Protein AF-0000000084600806 (afdb_homodimer)

Solvent-accessible surface area (backbone atoms only — not comparable to full-atom values): 7825 Å² total; per-residue (Å²): 112,66,66,57,51,52,52,50,49,52,50,52,51,52,37,31,51,50,23,27,52,52,31,46,58,19,50,67,29,44,46,52,66,79,76,37,95,52,57,87,36,71,67,41,50,51,50,53,50,51,50,16,46,52,46,3,44,39,45,24,46,50,53,51,52,51,54,51,24,61,69,29,40,68,40,55,112,111,59,45,54,48,6,49,50,23,49,50,51,52,54,36,32,51,51,2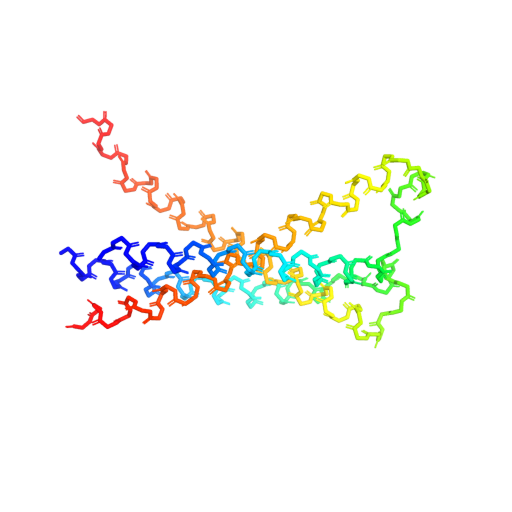3,27,52,52,31,44,62,58,51,68,74,53,69,52,67,77,45,24,75,46,57,85,36,70,41,35,47,48,35,52,49,49,50,20,48,31,50,3,40,52,50,24,48,49,53,52,53,48,54,52,51,58,68,50,48,68,73,79,107

Radius of gyration: 18.34 Å; Cα contacts (8 Å, |Δi|>4): 152; chains: 2; bounding box: 36×49×42 Å

pLDDT: mean 91.56, std 6.02, range [64.88, 97.88]

Secondary structure (DSSP, 8-state):
-HHHHHHHHHHHHHHHHHHHHHHHHHHTTB-GGGT-S-TTSHHHHHHHHHHHHHHHHHHHHHHHHHHHHHHHGGGG-/-HHHHHHHHHHHHHHHHHHHHHHHHHHTTS-HHHHBS-TTSHHHHHHHHHHHHHHHHHHHHHHHHHHHHHHHGGGG-

Organism: NCBI:txid1246626

Sequence (154 aa):
MTSDLGLEAFIHILLNLLGLVIAWWALQSFRFDLFVKNPKSTQATVLKVLVAITLGHLLARFFIEYAQAVRYLPYLFMTSDLGLEAFIHILLNLLGLVIAWWALQSFRFDLFVKNPKSTQATVLKVLVAITLGHLLARFFIEYAQAVRYLPYLF

Structure (mmCIF, N/CA/C/O backbone):
data_AF-0000000084600806-model_v1
#
loop_
_entity.id
_entity.type
_entity.pdbx_description
1 polymer 'DUF1146 domain-containing protein'
#
loop_
_atom_site.group_PDB
_atom_site.id
_atom_site.type_symbol
_atom_site.label_atom_id
_atom_site.label_alt_id
_atom_site.label_comp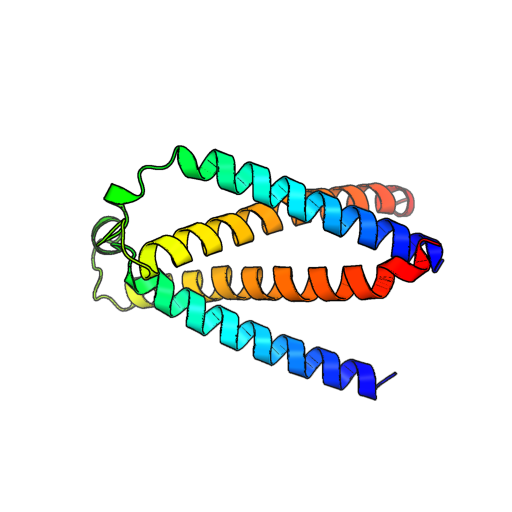_id
_atom_site.label_asym_id
_atom_site.label_entity_id
_atom_site.label_seq_id
_atom_site.pdbx_PDB_ins_code
_atom_site.Cartn_x
_atom_site.Cartn_y
_atom_site.Cartn_z
_atom_site.occupancy
_atom_site.B_iso_or_equiv
_atom_site.auth_seq_id
_atom_site.auth_comp_id
_atom_site.auth_asym_id
_atom_site.auth_atom_id
_atom_site.pdbx_PDB_model_num
ATOM 1 N N . MET A 1 1 ? 9.359 -27.484 2.162 1 64.88 1 MET A N 1
ATOM 2 C CA . MET A 1 1 ? 8.109 -26.75 1.996 1 64.88 1 MET A CA 1
ATOM 3 C C . MET A 1 1 ? 7.812 -25.891 3.229 1 64.88 1 MET A C 1
ATOM 5 O O . MET A 1 1 ? 7.559 -24.703 3.113 1 64.88 1 MET A O 1
ATOM 9 N N . THR A 1 2 ? 7.91 -26.578 4.496 1 70.88 2 THR A N 1
ATOM 10 C CA . THR A 1 2 ? 7.617 -25.859 5.738 1 70.88 2 THR A CA 1
ATOM 11 C C . THR A 1 2 ? 8.664 -24.797 6.012 1 70.88 2 THR A C 1
ATOM 13 O O . THR A 1 2 ? 8.336 -23.703 6.492 1 70.88 2 THR A O 1
ATOM 16 N N . SER A 1 3 ? 9.875 -25.203 5.699 1 78.62 3 SER A N 1
ATOM 17 C CA . SER A 1 3 ? 10.945 -24.234 5.91 1 78.62 3 SER A CA 1
ATOM 18 C C . SER A 1 3 ? 10.75 -23 5.047 1 78.62 3 SER A C 1
ATOM 20 O O . SER A 1 3 ? 10.969 -21.875 5.504 1 78.62 3 SER A O 1
ATOM 22 N N . ASP A 1 4 ? 10.273 -23.188 3.947 1 81.5 4 ASP A N 1
ATOM 23 C CA . ASP A 1 4 ? 10.039 -22.078 3.025 1 81.5 4 ASP A CA 1
ATOM 24 C C . ASP A 1 4 ? 8.906 -21.188 3.518 1 81.5 4 ASP A C 1
ATOM 26 O O . ASP A 1 4 ? 8.977 -19.969 3.402 1 81.5 4 ASP A O 1
ATOM 30 N N . LEU A 1 5 ? 7.949 -21.891 4.145 1 81.75 5 LEU A N 1
ATOM 31 C CA . LEU A 1 5 ? 6.812 -21.156 4.672 1 81.75 5 LEU A CA 1
ATOM 32 C C . LEU A 1 5 ? 7.23 -20.297 5.867 1 81.75 5 LEU A C 1
ATOM 34 O O . LEU A 1 5 ? 6.762 -19.172 6.023 1 81.75 5 LEU A O 1
ATOM 38 N N . GLY A 1 6 ? 8.062 -20.859 6.68 1 86.69 6 GLY A N 1
ATOM 39 C CA . GLY A 1 6 ? 8.562 -20.125 7.828 1 86.69 6 GLY A CA 1
ATOM 40 C C . GLY A 1 6 ? 9.375 -18.906 7.441 1 86.69 6 GLY A C 1
ATOM 41 O O . GLY A 1 6 ? 9.211 -17.828 8.023 1 86.69 6 GLY A O 1
ATOM 42 N N . LEU A 1 7 ? 10.242 -19.094 6.512 1 86.31 7 LEU A N 1
ATOM 43 C CA . LEU A 1 7 ? 11.078 -18 6.039 1 86.31 7 LEU A CA 1
ATOM 44 C C . LEU A 1 7 ? 10.219 -16.906 5.402 1 86.31 7 LEU A C 1
ATOM 46 O O . LEU A 1 7 ? 10.453 -15.719 5.625 1 86.31 7 LEU A O 1
ATOM 50 N N . GLU A 1 8 ? 9.266 -17.234 4.645 1 88.94 8 GLU A N 1
ATOM 51 C CA . GLU A 1 8 ? 8.367 -16.281 4.016 1 88.94 8 GLU A CA 1
ATOM 52 C C . GLU A 1 8 ? 7.59 -15.477 5.059 1 88.94 8 GLU A C 1
ATOM 54 O O . GLU A 1 8 ? 7.414 -14.266 4.914 1 88.94 8 GLU A O 1
ATOM 59 N N . ALA A 1 9 ? 7.156 -16.234 6.074 1 91.5 9 ALA A N 1
ATOM 60 C CA . ALA A 1 9 ? 6.418 -15.578 7.152 1 91.5 9 ALA A CA 1
ATOM 61 C C . ALA A 1 9 ? 7.293 -14.57 7.887 1 91.5 9 ALA A C 1
ATOM 63 O O . ALA A 1 9 ? 6.852 -13.461 8.195 1 91.5 9 ALA A O 1
ATOM 64 N N . PHE A 1 10 ? 8.461 -15.031 8.203 1 93.88 10 PHE A N 1
ATOM 65 C CA . PHE A 1 10 ? 9.406 -14.156 8.883 1 93.88 10 PHE A CA 1
ATOM 66 C C . PHE A 1 10 ? 9.664 -12.898 8.07 1 93.88 10 PHE A C 1
ATOM 68 O O . PHE A 1 10 ? 9.633 -11.781 8.602 1 93.88 10 PHE A O 1
ATOM 75 N N . ILE A 1 11 ? 9.844 -13 6.797 1 93.62 11 ILE A N 1
ATOM 76 C CA . ILE A 1 11 ? 10.094 -11.875 5.902 1 93.62 11 ILE A CA 1
ATOM 77 C C . ILE A 1 11 ? 8.867 -10.969 5.859 1 93.62 11 ILE A C 1
ATOM 79 O O . ILE A 1 11 ? 8.992 -9.742 5.883 1 93.62 11 ILE A O 1
ATOM 83 N N . HIS A 1 12 ? 7.719 -11.586 5.797 1 93.5 12 HIS A N 1
ATOM 84 C CA . HIS A 1 12 ? 6.465 -10.844 5.797 1 93.5 12 HIS A CA 1
ATOM 85 C C . HIS A 1 12 ? 6.34 -9.977 7.047 1 93.5 12 HIS A C 1
ATOM 87 O O . HIS A 1 12 ? 5.984 -8.797 6.957 1 93.5 12 HIS A O 1
ATOM 93 N N . ILE A 1 13 ? 6.668 -10.539 8.18 1 94.94 13 ILE A N 1
ATOM 94 C CA . ILE A 1 13 ? 6.586 -9.82 9.445 1 94.94 13 ILE A CA 1
ATOM 95 C C . ILE A 1 13 ? 7.574 -8.656 9.438 1 94.94 13 ILE A C 1
ATOM 97 O O . ILE A 1 13 ? 7.207 -7.52 9.758 1 94.94 13 ILE A O 1
ATOM 101 N N . LEU A 1 14 ? 8.781 -8.891 9.047 1 96.25 14 LEU A N 1
ATOM 102 C CA . LEU A 1 14 ? 9.828 -7.875 9.039 1 96.25 14 LEU A CA 1
ATOM 103 C C . LEU A 1 14 ? 9.469 -6.73 8.102 1 96.25 14 LEU A C 1
ATOM 105 O O . LEU A 1 14 ? 9.648 -5.559 8.445 1 96.25 14 LEU A O 1
ATOM 109 N N . LEU A 1 15 ? 8.961 -7.094 6.961 1 96.12 15 LEU A N 1
ATOM 110 C CA . LEU A 1 15 ? 8.609 -6.078 5.973 1 96.12 15 LEU A CA 1
ATOM 111 C C . LEU A 1 15 ? 7.445 -5.223 6.461 1 96.12 15 LEU A C 1
ATOM 113 O O . LEU A 1 15 ? 7.414 -4.016 6.215 1 96.12 15 LEU A O 1
ATOM 117 N N . ASN A 1 16 ? 6.492 -5.891 7.137 1 97.19 16 ASN A N 1
ATOM 118 C CA . ASN A 1 16 ? 5.375 -5.129 7.688 1 97.19 16 ASN A CA 1
ATOM 119 C C . ASN A 1 16 ? 5.84 -4.152 8.766 1 97.19 16 ASN A C 1
ATOM 121 O O . ASN A 1 16 ? 5.383 -3.01 8.812 1 97.19 16 ASN A O 1
ATOM 125 N N . LEU A 1 17 ? 6.715 -4.582 9.617 1 96.62 17 LEU A N 1
ATOM 126 C CA . LEU A 1 17 ? 7.242 -3.717 10.664 1 96.62 17 LEU A CA 1
ATOM 127 C C . LEU A 1 17 ? 8.016 -2.545 10.07 1 96.62 17 LEU A C 1
ATOM 129 O O . LEU A 1 17 ? 7.848 -1.402 10.5 1 96.62 17 LEU A O 1
ATOM 133 N N . LEU A 1 18 ? 8.852 -2.844 9.117 1 97.56 18 LEU A N 1
ATOM 134 C CA . LEU A 1 18 ? 9.609 -1.8 8.43 1 97.56 18 LEU A CA 1
ATOM 135 C C . LEU A 1 18 ? 8.664 -0.803 7.762 1 97.56 18 LEU A C 1
ATOM 137 O O . LEU A 1 18 ? 8.875 0.409 7.855 1 97.56 18 LEU A O 1
ATOM 141 N N . GLY A 1 19 ? 7.684 -1.34 7.012 1 97.5 19 GLY A N 1
ATOM 142 C CA . GLY A 1 19 ? 6.684 -0.488 6.387 1 97.5 19 GLY A CA 1
ATOM 143 C C . GLY A 1 19 ? 5.988 0.434 7.371 1 97.5 19 GLY A C 1
ATOM 144 O O . GLY A 1 19 ? 5.793 1.618 7.09 1 97.5 19 GLY A O 1
ATOM 145 N N . LEU A 1 20 ? 5.645 -0.17 8.539 1 97.62 20 LEU A N 1
ATOM 146 C CA . LEU A 1 20 ? 4.977 0.614 9.57 1 97.62 20 LEU A CA 1
ATOM 147 C C . LEU A 1 20 ? 5.875 1.743 10.062 1 97.62 20 LEU A C 1
ATOM 149 O O . LEU A 1 20 ? 5.426 2.881 10.211 1 97.62 20 LEU A O 1
ATOM 153 N N . VAL A 1 21 ? 7.105 1.462 10.352 1 97.62 21 VAL A N 1
ATOM 154 C CA . VAL A 1 21 ? 8.055 2.447 10.852 1 97.62 21 VAL A CA 1
ATOM 155 C C . VAL A 1 21 ? 8.227 3.57 9.828 1 97.62 21 VAL A C 1
ATOM 157 O O . VAL A 1 21 ? 8.203 4.75 10.188 1 97.62 21 VAL A O 1
ATOM 160 N N . ILE A 1 22 ? 8.406 3.227 8.594 1 97.81 22 ILE A N 1
ATOM 161 C CA . ILE A 1 22 ? 8.578 4.207 7.531 1 97.81 22 ILE A CA 1
ATOM 162 C C . ILE A 1 22 ? 7.32 5.07 7.414 1 97.81 22 ILE A C 1
ATOM 164 O O . ILE A 1 22 ? 7.41 6.293 7.301 1 97.81 22 ILE A O 1
ATOM 168 N N . ALA A 1 23 ? 6.129 4.414 7.418 1 97.88 23 ALA A N 1
ATOM 169 C CA . ALA A 1 23 ? 4.863 5.133 7.305 1 97.88 23 ALA A CA 1
ATOM 170 C C . ALA A 1 23 ? 4.672 6.098 8.469 1 97.88 23 ALA A C 1
ATOM 172 O O . ALA A 1 23 ? 4.246 7.238 8.281 1 97.88 23 ALA A O 1
ATOM 173 N N . TRP A 1 24 ? 5 5.566 9.656 1 97 24 TRP A N 1
ATOM 174 C CA . TRP A 1 24 ? 4.895 6.406 10.844 1 97 24 TRP A CA 1
ATOM 175 C C . TRP A 1 24 ? 5.789 7.633 10.727 1 97 24 TRP A C 1
ATOM 177 O O . TRP A 1 24 ? 5.355 8.758 11 1 97 24 TRP A O 1
ATOM 187 N N . TRP A 1 25 ? 7.027 7.41 10.344 1 96.81 25 TRP A N 1
ATOM 188 C CA . TRP A 1 25 ? 7.984 8.5 10.164 1 96.81 25 TRP A CA 1
ATOM 189 C C . TRP A 1 25 ? 7.516 9.461 9.086 1 96.81 25 TRP A C 1
ATOM 191 O O . TRP A 1 25 ? 7.602 10.68 9.25 1 96.81 25 TRP A O 1
ATOM 201 N N . ALA A 1 26 ? 7.039 9.016 8.016 1 96 26 ALA A N 1
ATOM 202 C CA . ALA A 1 26 ? 6.574 9.852 6.906 1 96 26 ALA A CA 1
ATOM 203 C C . ALA A 1 26 ? 5.336 10.641 7.301 1 96 26 ALA A C 1
ATOM 205 O O . ALA A 1 26 ? 5.172 11.797 6.895 1 96 26 ALA A O 1
ATOM 206 N N . LEU A 1 27 ? 4.527 10.109 8.109 1 94.5 27 LEU A N 1
ATOM 207 C CA . LEU A 1 27 ? 3.268 10.719 8.523 1 94.5 27 LEU A CA 1
ATOM 208 C C . LEU A 1 27 ? 3.516 11.938 9.398 1 94.5 27 LEU A C 1
ATOM 210 O O . LEU A 1 27 ? 2.656 12.812 9.508 1 94.5 27 LEU A O 1
ATOM 214 N N . GLN A 1 28 ? 4.691 11.906 10.008 1 92.88 28 GLN A N 1
ATOM 215 C CA . GLN A 1 28 ? 5.027 13.039 10.867 1 92.88 28 GLN A CA 1
ATOM 216 C C . GLN A 1 28 ? 5.121 14.328 10.055 1 92.88 28 GLN A C 1
ATOM 218 O O . GLN A 1 28 ? 5.066 15.422 10.617 1 92.88 28 GLN A O 1
ATOM 223 N N . SER A 1 29 ? 5.293 14.266 8.766 1 93.06 29 SER A N 1
ATOM 224 C CA . SER A 1 29 ? 5.363 15.445 7.91 1 93.06 29 SER A CA 1
ATOM 225 C C . SER A 1 29 ? 3.969 15.977 7.586 1 93.06 29 SER A C 1
ATOM 227 O O . SER A 1 29 ? 3.822 17.094 7.102 1 93.06 29 SER A O 1
ATOM 229 N N . PHE A 1 30 ? 3.008 15.203 7.824 1 91.19 30 PHE A N 1
ATOM 230 C CA . PHE A 1 30 ? 1.624 15.531 7.504 1 91.19 30 PHE A CA 1
ATOM 231 C C . PHE A 1 30 ? 1.039 16.484 8.547 1 91.19 30 PHE A C 1
ATOM 233 O O . PHE A 1 30 ? 1.287 16.328 9.742 1 91.19 30 PHE A O 1
ATOM 240 N N . ARG A 1 31 ? 0.335 17.547 8.133 1 90.44 31 ARG A N 1
ATOM 241 C CA . ARG A 1 31 ? -0.311 18.5 9.039 1 90.44 31 ARG A CA 1
ATOM 242 C C . ARG A 1 31 ? -1.672 17.984 9.492 1 90.44 31 ARG A C 1
ATOM 244 O O . ARG A 1 31 ? -2.707 18.406 8.977 1 90.44 31 ARG A O 1
ATOM 251 N N . PHE A 1 32 ? -1.683 17.234 10.516 1 87.56 32 PHE A N 1
ATOM 252 C CA . PHE A 1 32 ? -2.924 16.656 11.031 1 87.56 32 PHE A CA 1
ATOM 253 C C . PHE A 1 32 ? -3.775 17.734 11.695 1 87.56 32 PHE A C 1
ATOM 255 O O . PHE A 1 32 ? -4.992 17.578 11.836 1 87.56 32 PHE A O 1
ATOM 262 N N . ASP A 1 33 ? -3.178 18.781 12.086 1 86.81 33 ASP A N 1
ATOM 263 C CA . ASP A 1 33 ? -3.863 19.875 12.766 1 86.81 33 ASP A CA 1
ATOM 264 C C . ASP A 1 33 ? -4.89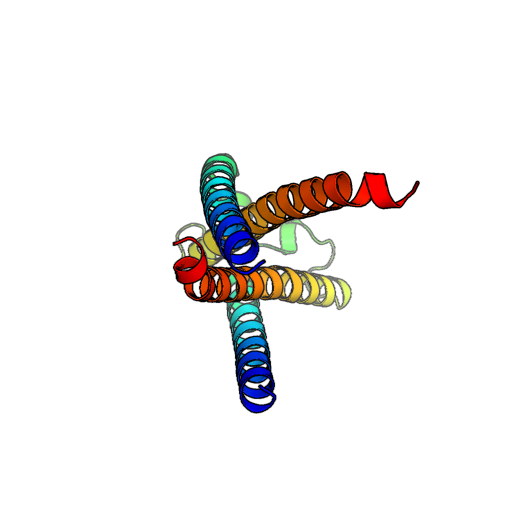8 20.531 11.852 1 86.81 33 ASP A C 1
ATOM 266 O O . ASP A 1 33 ? -5.852 21.141 12.328 1 86.81 33 ASP A O 1
ATOM 270 N N . LEU A 1 34 ? -4.77 20.25 10.547 1 85.88 34 LEU A N 1
ATOM 271 C CA . LEU A 1 34 ? -5.684 20.859 9.594 1 85.88 34 LEU A CA 1
ATOM 272 C C . LEU A 1 34 ? -6.898 19.969 9.352 1 85.88 34 LEU A C 1
ATOM 274 O O . LEU A 1 34 ? -7.926 20.438 8.852 1 85.88 34 LEU A O 1
ATOM 278 N N . PHE A 1 35 ? -6.781 18.766 9.781 1 84.88 35 PHE A N 1
ATOM 279 C CA . PHE A 1 35 ? -7.82 17.812 9.398 1 84.88 35 PHE A CA 1
ATOM 280 C C . PHE A 1 35 ? -8.555 17.297 10.633 1 84.88 35 PHE A C 1
ATOM 282 O O . PHE A 1 35 ? -9.641 16.719 10.508 1 84.88 35 PHE A O 1
ATOM 289 N N . VAL A 1 36 ? -7.902 17.5 11.719 1 87.69 36 VAL A N 1
ATOM 290 C CA . VAL A 1 36 ? -8.508 16.953 12.922 1 87.69 36 VAL A CA 1
ATOM 291 C C . VAL A 1 36 ? -8.82 18.078 13.906 1 87.69 36 VAL A C 1
ATOM 293 O O . VAL A 1 36 ? -8.109 19.078 13.953 1 87.69 36 VAL A O 1
ATOM 296 N N . LYS A 1 37 ? -9.906 17.969 14.648 1 90.5 37 LYS A N 1
ATOM 297 C CA . LYS A 1 37 ? -10.375 18.984 15.586 1 90.5 37 LYS A CA 1
ATOM 298 C C . LYS A 1 37 ? -9.383 19.172 16.734 1 90.5 37 LYS A C 1
ATOM 300 O O . LYS A 1 37 ? -9.016 20.297 17.062 1 90.5 37 LYS A O 1
ATOM 305 N N . ASN A 1 38 ? -9.031 18.047 17.328 1 91.38 38 ASN A N 1
ATOM 306 C CA . ASN A 1 38 ? -8.062 18.078 18.422 1 91.38 38 ASN A CA 1
ATOM 307 C C . ASN A 1 38 ? -6.852 17.203 18.125 1 91.38 38 ASN A C 1
ATOM 309 O O . ASN A 1 38 ? -6.84 16.016 18.453 1 91.38 38 ASN A O 1
ATOM 313 N N . PRO A 1 39 ? -5.867 17.75 17.516 1 86.75 39 PRO A N 1
ATOM 314 C CA . PRO A 1 39 ? -4.695 16.984 17.078 1 86.75 39 PRO A CA 1
ATOM 315 C C . PRO A 1 39 ? -3.973 16.297 18.25 1 86.75 39 PRO A C 1
ATOM 317 O O . PRO A 1 39 ? -3.232 15.336 18.031 1 86.75 39 PRO A O 1
ATOM 320 N N . LYS A 1 40 ? -4.07 16.688 19.5 1 89.56 40 LYS A N 1
ATOM 321 C CA . LYS A 1 40 ? -3.393 16.094 20.656 1 89.56 40 LYS A CA 1
ATOM 322 C C . LYS A 1 40 ? -4.301 15.109 21.375 1 89.56 40 LYS A C 1
ATOM 324 O O . LYS A 1 40 ? -3.9 14.516 22.375 1 89.56 40 LYS A O 1
ATOM 329 N N . SER A 1 41 ? -5.367 14.891 20.781 1 93.25 41 SER A N 1
ATOM 330 C CA . SER A 1 41 ? -6.305 13.977 21.422 1 93.25 41 SER A CA 1
ATOM 331 C C . SER A 1 41 ? -5.934 12.523 21.141 1 93.25 41 SER A C 1
ATOM 333 O O . SER A 1 41 ? -5.168 12.242 20.219 1 93.25 41 SER A O 1
ATOM 335 N N . THR A 1 42 ? -6.48 11.633 22 1 94.56 42 THR A N 1
ATOM 336 C CA . THR A 1 42 ? -6.273 10.203 21.828 1 94.56 42 THR A CA 1
ATOM 337 C C . THR A 1 42 ? -6.879 9.734 20.5 1 94.56 42 THR A C 1
ATOM 339 O O . THR A 1 42 ? -6.324 8.859 19.828 1 94.56 42 THR A O 1
ATOM 342 N N . GLN A 1 43 ? -7.953 10.375 20.156 1 94.38 43 GLN A N 1
ATOM 343 C CA . GLN A 1 43 ? -8.625 10.031 18.906 1 94.38 43 GLN A CA 1
ATOM 344 C C . GLN A 1 43 ? -7.742 10.344 17.703 1 94.38 43 GLN A C 1
ATOM 346 O O . GLN A 1 43 ? -7.664 9.547 16.75 1 94.38 43 GLN A O 1
ATOM 351 N N . ALA A 1 44 ? -7.117 11.445 17.688 1 93.56 44 ALA A N 1
ATOM 352 C CA . ALA A 1 44 ? -6.211 11.844 16.625 1 93.56 44 ALA A CA 1
ATOM 353 C C . ALA A 1 44 ? -5.004 10.914 16.547 1 93.56 44 ALA A C 1
ATOM 355 O O . ALA A 1 44 ? -4.559 10.547 15.453 1 93.56 44 ALA A O 1
ATOM 356 N N . THR A 1 45 ? -4.492 10.523 17.688 1 93.69 45 THR A N 1
ATOM 357 C CA . THR A 1 45 ? -3.357 9.609 17.734 1 93.69 45 THR A CA 1
ATOM 358 C C . THR A 1 45 ? -3.729 8.25 17.156 1 93.69 45 THR A C 1
ATOM 360 O O . THR A 1 45 ? -2.947 7.652 16.406 1 93.69 45 THR A O 1
ATOM 363 N N . VAL A 1 46 ? -4.922 7.801 17.484 1 96 46 VAL A N 1
ATOM 364 C CA . VAL A 1 46 ? -5.398 6.52 16.969 1 96 46 VAL A CA 1
ATOM 365 C C . VAL A 1 46 ? -5.531 6.582 15.453 1 96 46 VAL A C 1
ATOM 367 O O . VAL A 1 46 ? -5.168 5.637 14.75 1 96 46 VAL A O 1
ATOM 370 N N . LEU A 1 47 ? -6.059 7.695 14.945 1 95.38 47 LEU A N 1
ATOM 371 C CA . LEU A 1 47 ? -6.191 7.883 13.508 1 95.38 47 LEU A CA 1
ATOM 372 C C . LEU A 1 47 ? -4.828 7.797 12.82 1 95.38 47 LEU A C 1
ATOM 374 O O . LEU A 1 47 ? -4.68 7.105 11.812 1 95.38 47 LEU A O 1
ATOM 378 N N . LYS A 1 48 ? -3.852 8.477 13.398 1 94.5 48 LYS A N 1
ATOM 379 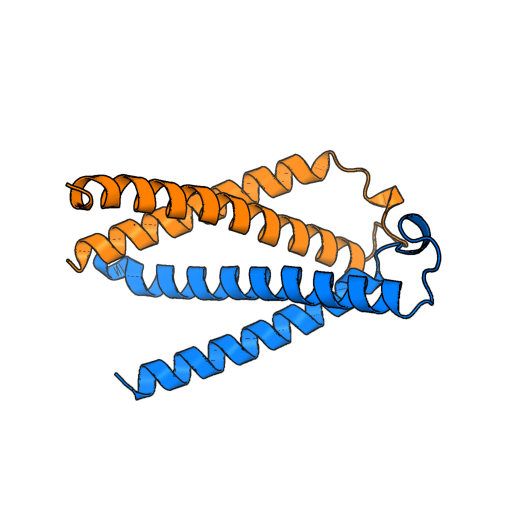C CA . LYS A 1 48 ? -2.5 8.453 12.844 1 94.5 48 LYS A CA 1
ATOM 380 C C . LYS A 1 48 ? -1.944 7.031 12.812 1 94.5 48 LYS A C 1
ATOM 382 O O . LYS A 1 48 ? -1.336 6.617 11.82 1 94.5 48 LYS A O 1
ATOM 387 N N . VAL A 1 49 ? -2.184 6.309 13.836 1 96.31 49 VAL A N 1
ATOM 388 C CA . VAL A 1 49 ? -1.695 4.938 13.953 1 96.31 49 VAL A CA 1
ATOM 389 C C . VAL A 1 49 ? -2.375 4.059 12.906 1 96.31 49 VAL A C 1
ATOM 391 O O . VAL A 1 49 ? -1.716 3.258 12.234 1 96.31 49 VAL A O 1
ATOM 394 N N . LEU A 1 50 ? -3.666 4.223 12.766 1 97.38 50 LEU A N 1
ATOM 395 C CA . LEU A 1 50 ? -4.418 3.447 11.789 1 97.38 50 LEU A CA 1
ATOM 396 C C . LEU A 1 50 ? -3.91 3.719 10.375 1 97.38 50 LEU A C 1
ATOM 398 O O . LEU A 1 50 ? -3.762 2.793 9.578 1 97.38 50 LEU A O 1
ATOM 402 N N . VAL A 1 51 ? -3.689 4.965 10.094 1 96.81 51 VAL A N 1
ATOM 403 C CA . VAL A 1 51 ? -3.193 5.344 8.773 1 96.81 51 VAL A CA 1
ATOM 404 C C . VAL A 1 51 ? -1.798 4.762 8.555 1 96.81 51 VAL A C 1
ATOM 406 O O . VAL A 1 51 ? -1.504 4.215 7.492 1 96.81 51 VAL A O 1
ATOM 409 N N . ALA A 1 52 ? -0.971 4.875 9.609 1 97.56 52 ALA A N 1
ATOM 410 C CA . ALA A 1 52 ? 0.385 4.336 9.523 1 97.56 52 ALA A CA 1
ATOM 411 C C . ALA A 1 52 ? 0.365 2.832 9.281 1 97.56 52 ALA A C 1
ATOM 413 O O . ALA A 1 52 ? 1.132 2.32 8.461 1 97.56 52 ALA A O 1
ATOM 414 N N . ILE A 1 53 ? -0.503 2.178 9.906 1 97.88 53 ILE A N 1
ATOM 415 C CA . ILE A 1 53 ? -0.63 0.732 9.75 1 97.88 53 ILE A CA 1
ATOM 416 C C . ILE A 1 53 ? -1.084 0.404 8.336 1 97.88 53 ILE A C 1
ATOM 418 O O . ILE A 1 53 ? -0.528 -0.488 7.688 1 97.88 53 ILE A O 1
ATOM 422 N N . THR A 1 54 ? -2.098 1.136 7.852 1 97 54 THR A N 1
ATOM 423 C CA . THR A 1 54 ? -2.664 0.894 6.531 1 97 54 THR A CA 1
ATOM 424 C C . THR A 1 54 ? -1.622 1.136 5.441 1 97 54 THR A C 1
ATOM 426 O O . THR A 1 54 ? -1.395 0.274 4.59 1 97 54 THR A O 1
ATOM 429 N N . LEU A 1 55 ? -0.947 2.275 5.488 1 97.44 55 LEU A N 1
ATOM 430 C CA . LEU A 1 55 ? 0.062 2.611 4.492 1 97.44 55 LEU A CA 1
ATOM 431 C C . LEU A 1 55 ? 1.233 1.638 4.551 1 97.44 55 LEU A C 1
ATOM 433 O O . LEU A 1 55 ? 1.722 1.183 3.514 1 97.44 55 LEU A O 1
ATOM 437 N N . GLY A 1 56 ? 1.68 1.298 5.773 1 97.38 56 GLY A N 1
ATOM 438 C CA . GLY A 1 56 ? 2.783 0.366 5.945 1 97.38 56 GLY A CA 1
ATOM 439 C C . GLY A 1 56 ? 2.473 -1.028 5.438 1 97.38 56 GLY A C 1
ATOM 440 O O . GLY A 1 56 ? 3.311 -1.659 4.789 1 97.38 56 GLY A O 1
ATOM 441 N N . HIS A 1 57 ? 1.247 -1.451 5.746 1 96.81 57 HIS A N 1
ATOM 442 C CA . HIS A 1 57 ? 0.827 -2.777 5.312 1 96.81 57 HIS A CA 1
ATOM 443 C C . HIS A 1 57 ? 0.789 -2.873 3.791 1 96.81 57 HIS A C 1
ATOM 445 O O . HIS A 1 57 ? 1.268 -3.85 3.213 1 96.81 57 HIS A O 1
ATOM 451 N N . LEU A 1 58 ? 0.233 -1.847 3.215 1 96.31 58 LEU A N 1
ATOM 452 C CA . LEU A 1 58 ? 0.13 -1.843 1.76 1 96.31 58 LEU A CA 1
ATOM 453 C C . LEU A 1 58 ? 1.51 -1.755 1.117 1 96.31 58 LEU A C 1
ATOM 455 O O . LEU A 1 58 ? 1.758 -2.379 0.082 1 96.31 58 LEU A O 1
ATOM 459 N N . LEU A 1 59 ? 2.395 -1.039 1.722 1 96.12 59 LEU A N 1
ATOM 460 C CA . LEU A 1 59 ? 3.777 -0.979 1.261 1 96.12 59 LEU A CA 1
ATOM 461 C C . LEU A 1 59 ? 4.434 -2.354 1.335 1 96.12 59 LEU A C 1
ATOM 463 O O . LEU A 1 59 ? 5.086 -2.787 0.382 1 96.12 59 LEU A O 1
ATOM 467 N N . ALA A 1 60 ? 4.246 -2.994 2.445 1 95.88 60 ALA A N 1
ATOM 468 C CA . ALA A 1 60 ? 4.812 -4.324 2.635 1 95.88 60 ALA A CA 1
ATOM 469 C C . ALA A 1 60 ? 4.254 -5.312 1.615 1 95.88 60 ALA A C 1
ATOM 471 O O . ALA A 1 60 ? 4.988 -6.141 1.072 1 95.88 60 ALA A O 1
ATOM 472 N N . ARG A 1 61 ? 2.965 -5.156 1.394 1 94.12 61 ARG A N 1
ATOM 473 C CA . ARG A 1 61 ? 2.314 -6.035 0.43 1 94.12 61 ARG A CA 1
ATOM 474 C C . ARG A 1 61 ? 2.855 -5.805 -0.977 1 94.12 61 ARG A C 1
ATOM 476 O O . ARG A 1 61 ? 3.027 -6.754 -1.745 1 94.12 61 ARG A O 1
ATOM 483 N N . PHE A 1 62 ? 3.051 -4.605 -1.276 1 94.5 62 PHE A N 1
ATOM 484 C CA . PHE A 1 62 ? 3.633 -4.285 -2.574 1 94.5 62 PHE A CA 1
ATOM 485 C C . PHE A 1 62 ? 4.973 -4.988 -2.758 1 94.5 62 PHE A C 1
ATOM 487 O O . PHE A 1 62 ? 5.223 -5.594 -3.803 1 94.5 62 PHE A O 1
ATOM 494 N N . PHE A 1 63 ? 5.828 -4.945 -1.729 1 94 63 PHE A N 1
ATOM 495 C CA . PHE A 1 63 ? 7.145 -5.566 -1.816 1 94 63 PHE A CA 1
ATOM 496 C C . PHE A 1 63 ? 7.027 -7.082 -1.887 1 94 63 PHE A C 1
ATOM 498 O O . PHE A 1 63 ? 7.688 -7.727 -2.707 1 94 63 PHE A O 1
ATOM 505 N N . ILE A 1 64 ? 6.195 -7.672 -1.116 1 91.94 64 ILE A N 1
ATOM 506 C CA . ILE A 1 64 ? 6.047 -9.117 -1.04 1 91.94 64 ILE A CA 1
ATOM 507 C C . ILE A 1 64 ? 5.48 -9.648 -2.354 1 91.94 64 ILE A C 1
ATOM 509 O O . ILE A 1 64 ? 5.984 -10.641 -2.898 1 91.94 64 ILE A O 1
ATOM 513 N N . GLU A 1 65 ? 4.477 -9.031 -2.859 1 90.44 65 GLU A N 1
ATOM 514 C CA . GLU A 1 65 ? 3.873 -9.453 -4.117 1 90.44 65 GLU A CA 1
ATOM 515 C C . GLU A 1 65 ? 4.852 -9.305 -5.277 1 90.44 65 GLU A C 1
ATOM 517 O O . GLU A 1 65 ? 4.863 -10.125 -6.199 1 90.44 65 GLU A O 1
ATOM 522 N N . TYR A 1 66 ? 5.609 -8.273 -5.238 1 90.62 66 TYR A N 1
ATOM 523 C CA . TYR A 1 66 ? 6.625 -8.094 -6.27 1 90.62 66 TYR A CA 1
ATOM 524 C C . TYR A 1 66 ? 7.668 -9.203 -6.211 1 90.62 66 TYR A C 1
ATOM 526 O O . TYR A 1 66 ? 8.047 -9.766 -7.242 1 90.62 66 TYR A O 1
ATOM 534 N N . ALA A 1 67 ? 8.141 -9.531 -5.023 1 89.31 67 ALA A N 1
ATOM 535 C CA . ALA A 1 67 ? 9.117 -10.602 -4.844 1 89.31 67 ALA A CA 1
ATOM 536 C C . ALA A 1 67 ? 8.539 -11.945 -5.305 1 89.31 67 ALA A C 1
ATOM 538 O O . ALA A 1 67 ? 9.227 -12.727 -5.965 1 89.31 67 ALA A O 1
ATOM 539 N N . GLN A 1 68 ? 7.293 -12.18 -4.945 1 88.44 68 GLN A N 1
ATOM 540 C CA . GLN A 1 68 ? 6.617 -13.406 -5.34 1 88.44 68 GLN A CA 1
ATOM 541 C C . GLN A 1 68 ? 6.453 -13.484 -6.855 1 88.44 68 GLN A C 1
ATOM 543 O O . GLN A 1 68 ? 6.652 -14.547 -7.457 1 88.44 68 GLN A O 1
ATOM 548 N N . ALA A 1 69 ? 6.078 -12.398 -7.434 1 88.19 69 ALA A N 1
ATOM 549 C CA . ALA A 1 69 ? 5.902 -12.367 -8.883 1 88.19 69 ALA A CA 1
ATOM 550 C C . ALA A 1 69 ? 7.207 -12.703 -9.602 1 88.19 69 ALA A C 1
A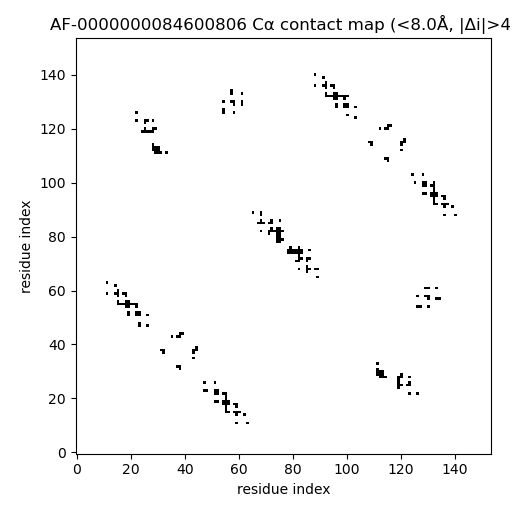TOM 552 O O . ALA A 1 69 ? 7.203 -13.438 -10.594 1 88.19 69 ALA A O 1
ATOM 553 N N . VAL A 1 70 ? 8.32 -12.156 -9.117 1 85.19 70 VAL A N 1
ATOM 554 C CA . VAL A 1 70 ? 9.625 -12.43 -9.703 1 85.19 70 VAL A CA 1
ATOM 555 C C . VAL A 1 70 ? 9.953 -13.914 -9.586 1 85.19 70 VAL A C 1
ATOM 557 O O . VAL A 1 70 ? 10.492 -14.516 -10.523 1 85.19 70 VAL A O 1
ATOM 560 N N . ARG A 1 71 ? 9.578 -14.492 -8.453 1 87.44 71 ARG A N 1
ATOM 561 C CA . ARG A 1 71 ? 9.836 -15.906 -8.211 1 87.44 71 ARG A CA 1
ATOM 562 C C . ARG A 1 71 ? 8.992 -16.781 -9.141 1 87.44 71 ARG A C 1
ATOM 564 O O . ARG A 1 71 ? 9.406 -17.875 -9.508 1 87.44 71 ARG A O 1
ATOM 571 N N . TYR A 1 72 ? 7.863 -16.312 -9.531 1 89.06 72 TYR A N 1
ATOM 572 C CA . TYR A 1 72 ? 6.945 -17.109 -10.336 1 89.06 72 TYR A CA 1
ATOM 573 C C . TYR A 1 72 ? 7.16 -16.844 -11.828 1 89.06 72 TYR A C 1
ATOM 575 O O . TYR A 1 72 ? 6.703 -17.609 -12.672 1 89.06 72 TYR A O 1
ATOM 583 N N . LEU A 1 73 ? 7.871 -15.898 -12.172 1 84.81 73 LEU A N 1
ATOM 584 C CA . LEU A 1 73 ? 8.07 -15.484 -13.555 1 84.81 73 LEU A CA 1
ATOM 585 C C . LEU A 1 73 ? 8.672 -16.609 -14.383 1 84.81 73 LEU A C 1
ATOM 587 O O . LEU A 1 73 ? 8.289 -16.812 -15.539 1 84.81 73 LEU A O 1
ATOM 591 N N . PRO A 1 74 ? 9.562 -17.391 -13.789 1 87.06 74 PRO A N 1
ATOM 592 C CA . PRO A 1 74 ? 10.141 -18.469 -14.586 1 87.06 74 PRO A CA 1
ATOM 593 C C . PRO A 1 74 ? 9.109 -19.516 -15.023 1 87.06 74 PRO A C 1
ATOM 595 O O . PRO A 1 74 ? 9.312 -20.219 -16.016 1 87.06 74 PRO A O 1
ATOM 598 N N . TYR A 1 75 ? 8.055 -19.625 -14.422 1 84.44 75 TYR A N 1
ATOM 599 C CA . TYR A 1 75 ? 7.004 -20.578 -14.75 1 84.44 75 TYR A CA 1
ATOM 600 C C . TYR A 1 75 ? 6.199 -20.109 -15.953 1 84.44 75 TYR A C 1
ATOM 602 O O . TYR A 1 75 ? 5.332 -20.828 -16.453 1 84.44 75 TYR A O 1
ATOM 610 N N . LEU A 1 76 ? 6.363 -18.922 -16.359 1 80.62 76 LEU A N 1
ATOM 611 C CA . LEU A 1 76 ? 5.734 -18.406 -17.578 1 80.62 76 LEU A CA 1
ATOM 612 C C . LEU A 1 76 ? 6.297 -19.094 -18.812 1 80.62 76 LEU A C 1
ATOM 614 O O . LEU A 1 76 ? 5.629 -19.156 -19.844 1 80.62 76 LEU A O 1
ATOM 618 N N . PHE A 1 77 ? 7.578 -19.531 -18.719 1 78.31 77 PHE A N 1
ATOM 619 C CA . PHE A 1 77 ? 8.227 -20.188 -19.844 1 78.31 77 PHE A CA 1
ATOM 620 C C . PHE A 1 77 ? 8.461 -21.672 -19.531 1 78.31 77 PHE A C 1
ATOM 622 O O . PHE A 1 77 ? 8.352 -22.516 -20.422 1 78.31 77 PHE A O 1
ATOM 629 N N . MET B 1 1 ? -0.822 -25.969 -15.133 1 65.81 1 MET B N 1
ATOM 630 C CA . MET B 1 1 ? -1.038 -25.406 -13.805 1 65.81 1 MET B CA 1
ATOM 631 C C . MET B 1 1 ? 0.055 -24.406 -13.453 1 65.81 1 MET B C 1
ATOM 633 O O . MET B 1 1 ? -0.236 -23.25 -13.117 1 65.81 1 MET B O 1
ATOM 637 N N . THR B 1 2 ? 1.353 -24.781 -13.625 1 73.81 2 THR B N 1
ATOM 638 C CA . THR B 1 2 ? 2.461 -23.891 -13.297 1 73.81 2 THR B CA 1
ATOM 639 C C . THR B 1 2 ? 2.514 -22.703 -14.266 1 73.81 2 THR B C 1
ATOM 641 O O . THR B 1 2 ? 2.848 -21.594 -13.867 1 73.81 2 THR B O 1
ATOM 644 N N . SER B 1 3 ? 2.092 -23.016 -15.422 1 78.12 3 SER B N 1
ATOM 645 C CA . SER B 1 3 ? 2.072 -21.938 -16.422 1 78.12 3 SER B CA 1
ATOM 646 C C . SER B 1 3 ? 1.051 -20.875 -16.047 1 78.12 3 SER B C 1
ATOM 648 O O . SER B 1 3 ? 1.271 -19.688 -16.297 1 78.12 3 SER B O 1
ATOM 650 N N . ASP B 1 4 ? 0.071 -21.266 -15.461 1 83.25 4 ASP B N 1
ATOM 651 C CA . ASP B 1 4 ? -0.976 -20.328 -15.047 1 83.25 4 ASP B CA 1
ATOM 652 C C . ASP B 1 4 ? -0.479 -19.406 -13.945 1 83.25 4 ASP B C 1
ATOM 654 O O . ASP B 1 4 ? -0.827 -18.219 -13.914 1 83.25 4 ASP B O 1
ATOM 658 N N . LEU B 1 5 ? 0.379 -20 -13.102 1 81.5 5 LEU B N 1
ATOM 659 C CA . LEU B 1 5 ? 0.954 -19.203 -12.023 1 81.5 5 LEU B CA 1
ATOM 660 C C . LEU B 1 5 ? 1.868 -18.125 -12.586 1 81.5 5 LEU B C 1
ATOM 662 O O . LEU B 1 5 ? 1.859 -16.984 -12.109 1 81.5 5 LEU B O 1
ATOM 666 N N . GLY B 1 6 ? 2.564 -18.5 -13.562 1 86.81 6 GLY B N 1
ATOM 667 C CA . GLY B 1 6 ? 3.451 -17.547 -14.211 1 86.81 6 GLY B CA 1
ATOM 668 C C . GLY B 1 6 ? 2.709 -16.422 -14.898 1 86.81 6 GLY B C 1
ATOM 669 O O . GLY B 1 6 ? 3.111 -15.266 -14.82 1 86.81 6 GLY B O 1
ATOM 670 N N . LEU B 1 7 ? 1.688 -16.812 -15.57 1 85.81 7 LEU B N 1
ATOM 671 C CA . LEU B 1 7 ? 0.882 -15.812 -16.266 1 85.81 7 LEU B CA 1
ATOM 672 C C . LEU B 1 7 ? 0.214 -14.867 -15.273 1 85.81 7 LEU B C 1
ATOM 674 O O . LEU B 1 7 ? 0.19 -13.656 -15.484 1 85.81 7 LEU B O 1
ATOM 678 N N . GLU B 1 8 ? -0.275 -15.375 -14.203 1 87.62 8 GLU B N 1
ATOM 679 C CA . GLU B 1 8 ? -0.912 -14.562 -13.172 1 87.62 8 GLU B CA 1
ATOM 680 C C . GLU B 1 8 ? 0.085 -13.602 -12.531 1 87.62 8 GLU B C 1
ATOM 682 O O . GLU B 1 8 ? -0.242 -12.438 -12.273 1 87.62 8 GLU B O 1
ATOM 687 N N . ALA B 1 9 ? 1.254 -14.148 -12.305 1 88.88 9 ALA B N 1
ATOM 688 C CA . ALA B 1 9 ? 2.305 -13.32 -11.711 1 88.88 9 ALA B CA 1
ATOM 689 C C . ALA B 1 9 ? 2.691 -12.18 -12.648 1 88.88 9 ALA B C 1
ATOM 691 O O . ALA B 1 9 ? 2.857 -11.039 -12.211 1 88.88 9 ALA B O 1
ATOM 692 N N . PHE B 1 10 ? 2.807 -12.586 -13.852 1 90 10 PHE B N 1
ATOM 693 C CA . PHE B 1 10 ? 3.15 -11.586 -14.859 1 90 10 PHE B CA 1
ATOM 694 C C . PHE B 1 10 ? 2.092 -10.492 -14.922 1 90 10 PHE B C 1
ATOM 696 O O . PHE B 1 10 ? 2.418 -9.305 -14.914 1 90 10 PHE B O 1
ATOM 703 N N . ILE B 1 11 ? 0.866 -10.797 -14.93 1 91.44 11 ILE B N 1
ATOM 704 C CA . ILE B 1 11 ? -0.244 -9.852 -14.977 1 91.44 11 ILE B CA 1
ATOM 705 C C . ILE B 1 11 ? -0.251 -8.992 -13.719 1 91.44 11 ILE B C 1
ATOM 707 O O . ILE B 1 11 ? -0.46 -7.777 -13.781 1 91.44 11 ILE B O 1
ATOM 711 N N . HIS B 1 12 ? -0.044 -9.641 -12.594 1 90.44 12 HIS B N 1
ATOM 712 C CA . HIS B 1 12 ? 0.014 -8.938 -11.32 1 90.44 12 HIS B CA 1
ATOM 713 C C . HIS B 1 12 ? 1.093 -7.855 -11.336 1 90.44 12 HIS B C 1
ATOM 715 O O . HIS B 1 12 ? 0.849 -6.723 -10.922 1 90.44 12 HIS B O 1
ATOM 721 N N . ILE B 1 13 ? 2.211 -8.109 -11.867 1 91.94 13 ILE B N 1
ATOM 722 C CA . ILE B 1 13 ? 3.324 -7.172 -11.922 1 91.94 13 ILE B CA 1
ATOM 723 C C . ILE B 1 13 ? 2.963 -6 -12.828 1 91.94 13 ILE B C 1
ATOM 725 O O . ILE B 1 13 ? 3.127 -4.836 -12.445 1 91.94 13 ILE B O 1
ATOM 729 N N . LEU B 1 14 ? 2.479 -6.328 -13.953 1 93.38 14 LEU B N 1
ATOM 730 C CA . LEU B 1 14 ? 2.145 -5.309 -14.938 1 93.38 14 LEU B CA 1
ATOM 731 C C . LEU B 1 14 ? 1.067 -4.367 -14.406 1 93.38 14 LEU B C 1
ATOM 733 O O . LEU B 1 14 ? 1.171 -3.148 -14.555 1 93.38 14 LEU B O 1
ATOM 737 N N . LEU B 1 15 ? 0.082 -4.945 -13.758 1 94.56 15 LEU B N 1
ATOM 738 C CA . LEU B 1 15 ? -1.021 -4.148 -13.234 1 94.56 15 LEU B CA 1
ATOM 739 C C . LEU B 1 15 ? -0.556 -3.266 -12.086 1 94.56 15 LEU B C 1
ATOM 741 O O . LEU B 1 15 ? -1.003 -2.123 -11.953 1 94.56 15 LEU B O 1
ATOM 745 N N . ASN B 1 16 ? 0.264 -3.875 -11.273 1 94.31 16 ASN B N 1
ATOM 746 C CA . ASN B 1 16 ? 0.803 -3.08 -10.172 1 94.31 16 ASN B CA 1
ATOM 747 C C . ASN B 1 16 ? 1.629 -1.904 -10.688 1 94.31 16 ASN B C 1
ATOM 749 O O . ASN B 1 16 ? 1.511 -0.788 -10.172 1 94.31 16 ASN B O 1
ATOM 753 N N . LEU B 1 17 ? 2.422 -2.023 -11.688 1 93.69 17 LEU B N 1
ATOM 754 C CA . LEU B 1 17 ? 3.232 -0.957 -12.266 1 93.69 17 LEU B CA 1
ATOM 755 C C . LEU B 1 17 ? 2.352 0.108 -12.914 1 93.69 17 LEU B C 1
ATOM 757 O O . LEU B 1 17 ? 2.582 1.305 -12.734 1 93.69 17 LEU B O 1
ATOM 761 N N . LEU B 1 18 ? 1.433 -0.364 -13.688 1 96.5 18 LEU B N 1
ATOM 762 C CA . LEU B 1 18 ? 0.487 0.561 -14.305 1 96.5 18 LEU B CA 1
ATOM 763 C C . LEU B 1 18 ? -0.243 1.379 -13.242 1 96.5 18 LEU B C 1
ATOM 765 O O . LEU B 1 18 ? -0.397 2.594 -13.391 1 96.5 18 LEU B O 1
ATOM 769 N N . GLY B 1 19 ? -0.738 0.705 -12.227 1 96.88 19 GLY B N 1
ATOM 770 C CA . GLY B 1 19 ? -1.38 1.385 -11.109 1 96.88 19 GLY B CA 1
ATOM 771 C C . GL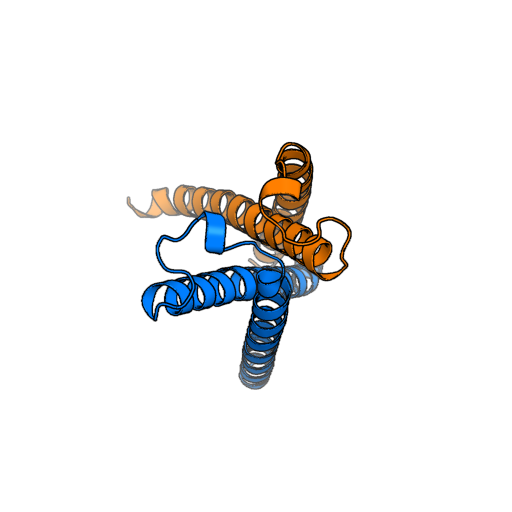Y B 1 19 ? -0.499 2.439 -10.469 1 96.88 19 GLY B C 1
ATOM 772 O O . GLY B 1 19 ? -0.963 3.539 -10.156 1 96.88 19 GLY B O 1
ATOM 773 N N . LEU B 1 20 ? 0.784 2.098 -10.281 1 96.38 20 LEU B N 1
ATOM 774 C CA . LEU B 1 20 ? 1.728 3.031 -9.672 1 96.38 20 LEU B CA 1
ATOM 775 C C . LEU B 1 20 ? 1.904 4.27 -10.547 1 96.38 20 LEU B C 1
ATOM 777 O O . LEU B 1 20 ? 1.9 5.395 -10.047 1 96.38 20 LEU B O 1
ATOM 781 N N . VAL B 1 21 ? 2.041 4.066 -11.828 1 96.94 21 VAL B N 1
ATOM 782 C CA . VAL B 1 21 ? 2.227 5.164 -12.766 1 96.94 21 VAL B CA 1
ATOM 783 C C . VAL B 1 21 ? 1.006 6.082 -12.734 1 96.94 21 VAL B C 1
ATOM 785 O O . VAL B 1 21 ? 1.142 7.305 -12.656 1 96.94 21 VAL B O 1
ATOM 788 N N . ILE B 1 22 ? -0.139 5.535 -12.805 1 97.75 22 ILE B N 1
ATOM 789 C CA . ILE B 1 22 ? -1.384 6.297 -12.773 1 97.75 22 ILE B CA 1
ATOM 790 C C . ILE B 1 22 ? -1.49 7.066 -11.461 1 97.75 22 ILE B C 1
ATOM 792 O O . ILE B 1 22 ? -1.837 8.25 -11.445 1 97.75 22 ILE B O 1
ATOM 796 N N . ALA B 1 23 ? -1.213 6.367 -10.328 1 97.56 23 ALA B N 1
ATOM 797 C CA . ALA B 1 23 ? -1.296 6.996 -9.008 1 97.56 23 ALA B CA 1
ATOM 798 C C . ALA B 1 23 ? -0.308 8.148 -8.891 1 97.56 23 ALA B C 1
ATOM 800 O O . ALA B 1 23 ? -0.651 9.219 -8.375 1 97.56 23 ALA B O 1
ATOM 801 N N . TRP B 1 24 ? 0.857 7.898 -9.406 1 96.69 24 TRP B N 1
ATOM 802 C CA . TRP B 1 24 ? 1.867 8.953 -9.375 1 96.69 24 TRP B CA 1
ATOM 803 C C . TRP B 1 24 ? 1.406 10.172 -10.164 1 96.69 24 TRP B C 1
ATOM 805 O O . TRP B 1 24 ? 1.493 11.305 -9.688 1 96.69 24 TRP B O 1
ATOM 815 N N . TRP B 1 25 ? 0.93 9.93 -11.398 1 96.69 25 TRP B N 1
ATOM 816 C CA . TRP B 1 25 ? 0.427 11 -12.25 1 96.69 25 TRP B CA 1
ATOM 817 C C . TRP B 1 25 ? -0.736 11.727 -11.586 1 96.69 25 TRP B C 1
ATOM 819 O O . TRP B 1 25 ? -0.79 12.961 -11.586 1 96.69 25 TRP B O 1
ATOM 829 N N . ALA B 1 26 ? -1.636 11.023 -11.008 1 96.19 26 ALA B N 1
ATOM 830 C CA . ALA B 1 26 ? -2.807 11.594 -10.352 1 96.19 26 ALA B CA 1
ATOM 831 C C . ALA B 1 26 ? -2.4 12.414 -9.125 1 96.19 26 ALA B C 1
ATOM 833 O O . ALA B 1 26 ? -2.994 13.453 -8.852 1 96.19 26 ALA B O 1
ATOM 834 N N . LEU B 1 27 ? -1.392 11.992 -8.406 1 94.25 27 LEU B N 1
ATOM 835 C CA . LEU B 1 27 ? -0.949 12.641 -7.176 1 94.25 27 LEU B CA 1
ATOM 836 C C . LEU B 1 27 ? -0.36 14.016 -7.469 1 94.25 27 LEU B C 1
ATOM 838 O O . LEU B 1 27 ? -0.374 14.898 -6.605 1 94.25 27 LEU B O 1
ATOM 842 N N . GLN B 1 28 ? 0.153 14.133 -8.742 1 93.38 28 GLN B N 1
ATOM 843 C CA . GLN B 1 28 ? 0.739 15.414 -9.117 1 93.38 28 GLN B CA 1
ATOM 844 C C . GLN B 1 28 ? -0.306 16.531 -9.094 1 93.38 28 GLN B C 1
ATOM 846 O O . GLN B 1 28 ? 0.039 17.703 -9.039 1 93.38 28 GLN B O 1
ATOM 851 N N . SER B 1 29 ? -1.517 16.234 -9.164 1 93.06 29 SER B N 1
ATOM 852 C CA . SER B 1 29 ? -2.588 17.234 -9.156 1 93.06 29 SER B CA 1
ATOM 853 C C . SER B 1 29 ? -2.904 17.703 -7.742 1 93.06 29 SER B C 1
ATOM 855 O O . SER B 1 29 ? -3.582 18.703 -7.551 1 93.06 29 SER B O 1
ATOM 857 N N . PHE B 1 30 ? -2.492 16.984 -6.797 1 90.5 30 PHE B N 1
ATOM 858 C CA . PHE B 1 30 ? -2.799 17.25 -5.398 1 90.5 30 PHE B CA 1
ATOM 859 C C . PHE B 1 30 ? -1.918 18.375 -4.863 1 90.5 30 PHE B C 1
ATOM 861 O O . PHE B 1 30 ? -0.726 18.438 -5.172 1 90.5 30 PHE B O 1
ATOM 868 N N . ARG B 1 31 ? -2.426 19.344 -4.055 1 90.06 31 ARG B N 1
ATOM 869 C CA . ARG B 1 31 ? -1.665 20.391 -3.391 1 90.06 31 ARG B CA 1
ATOM 870 C C . ARG B 1 31 ? -1.076 19.891 -2.074 1 90.06 31 ARG B C 1
ATOM 872 O O . ARG B 1 31 ? -1.598 20.203 -1.001 1 90.06 31 ARG B O 1
ATOM 879 N N . PHE B 1 32 ? -0.002 19.312 -2.146 1 87.94 32 PHE B N 1
ATOM 880 C CA . PHE B 1 32 ? 0.644 18.734 -0.97 1 87.94 32 PHE B CA 1
ATOM 881 C C . PHE B 1 32 ? 1.203 19.828 -0.074 1 87.94 32 PHE B C 1
ATOM 883 O O . PHE B 1 32 ? 1.421 19.625 1.12 1 87.94 32 PHE B O 1
ATOM 890 N N . ASP B 1 33 ? 1.442 20.938 -0.608 1 87.5 33 ASP B N 1
ATOM 891 C CA . ASP B 1 33 ? 1.979 22.078 0.143 1 87.5 33 ASP B CA 1
ATOM 892 C C . ASP B 1 33 ? 1.017 22.516 1.245 1 87.5 33 ASP B C 1
ATOM 894 O O . ASP B 1 33 ? 1.432 23.109 2.238 1 87.5 33 ASP B O 1
ATOM 898 N N . LEU B 1 34 ? -0.242 22.078 1.048 1 87.19 34 LEU B N 1
ATOM 899 C CA . LEU B 1 34 ? -1.235 22.469 2.037 1 87.19 34 LEU B CA 1
ATOM 900 C C . LEU B 1 34 ? -1.36 21.422 3.139 1 87.19 34 LEU B C 1
ATOM 902 O O . LEU B 1 34 ? -1.772 21.75 4.258 1 87.19 34 LEU B O 1
ATOM 906 N N . PHE B 1 35 ? -0.892 20.297 2.824 1 88.75 35 PHE B N 1
ATOM 907 C CA . PHE B 1 35 ? -1.198 19.203 3.734 1 88.75 35 PHE B CA 1
ATOM 908 C C . PHE B 1 35 ? 0.053 18.75 4.477 1 88.75 35 PHE B C 1
ATOM 910 O O . PHE B 1 35 ? -0.031 17.969 5.434 1 88.75 35 PHE B O 1
ATOM 917 N N . VAL B 1 36 ? 1.155 19.281 4.066 1 91 36 VAL B N 1
ATOM 918 C CA . VAL B 1 36 ? 2.395 18.844 4.707 1 91 36 VAL B CA 1
ATOM 919 C C . VAL B 1 36 ? 3.123 20.047 5.293 1 91 36 VAL B C 1
ATOM 921 O O . VAL B 1 36 ? 3.012 21.156 4.773 1 91 36 VAL B O 1
ATOM 924 N N . LYS B 1 37 ? 3.84 19.844 6.371 1 90.38 37 LYS B N 1
ATOM 925 C CA . LYS B 1 37 ? 4.547 20.922 7.07 1 90.38 37 LYS B CA 1
ATOM 926 C C . LYS B 1 37 ? 5.648 21.516 6.199 1 90.38 37 LYS B C 1
ATOM 928 O O . LYS B 1 37 ? 5.758 22.734 6.074 1 90.38 37 LYS B O 1
ATOM 933 N N . ASN B 1 38 ? 6.41 20.656 5.652 1 91.25 38 ASN B N 1
ATOM 934 C CA . ASN B 1 38 ? 7.484 21.062 4.754 1 91.25 38 ASN B CA 1
ATOM 935 C C . ASN B 1 38 ? 7.469 20.266 3.455 1 91.25 38 ASN B C 1
ATOM 937 O O . ASN B 1 38 ? 8.039 19.172 3.389 1 91.25 38 ASN B O 1
ATOM 941 N N . PRO B 1 39 ? 6.875 20.766 2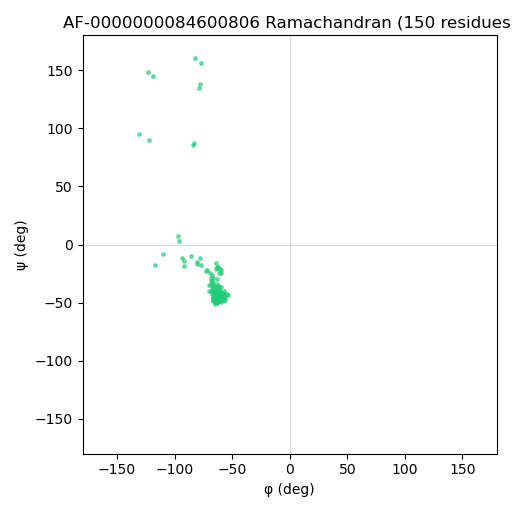.447 1 87.44 39 PRO B N 1
ATOM 942 C CA . PRO B 1 39 ? 6.691 20.047 1.188 1 87.44 39 PRO B CA 1
ATOM 943 C C . PRO B 1 39 ? 8.016 19.641 0.537 1 87.44 39 PRO B C 1
ATOM 945 O O . PRO B 1 39 ? 8.062 18.703 -0.254 1 87.44 39 PRO B O 1
ATOM 948 N N . LYS B 1 40 ? 9.062 20.234 0.757 1 89.81 40 LYS B N 1
ATOM 949 C CA . LYS B 1 40 ? 10.344 19.938 0.124 1 89.81 40 LYS B CA 1
ATOM 950 C C . LYS B 1 40 ? 11.195 19.031 1.008 1 89.81 40 LYS B C 1
ATOM 952 O O . LYS B 1 40 ? 12.32 18.688 0.643 1 89.81 40 LYS B O 1
ATOM 957 N N . SER B 1 41 ? 10.672 18.656 2.045 1 92.69 41 SER B N 1
ATOM 958 C CA . SER B 1 41 ? 11.43 17.781 2.945 1 92.69 41 SER B CA 1
ATOM 959 C C . SER B 1 41 ? 11.461 16.344 2.439 1 92.69 41 SER B C 1
ATOM 961 O O . SER B 1 41 ? 10.625 15.953 1.627 1 92.69 41 SER B O 1
ATOM 963 N N . THR B 1 42 ? 12.508 15.617 2.896 1 94.06 42 THR B N 1
ATOM 964 C CA . THR B 1 42 ? 12.617 14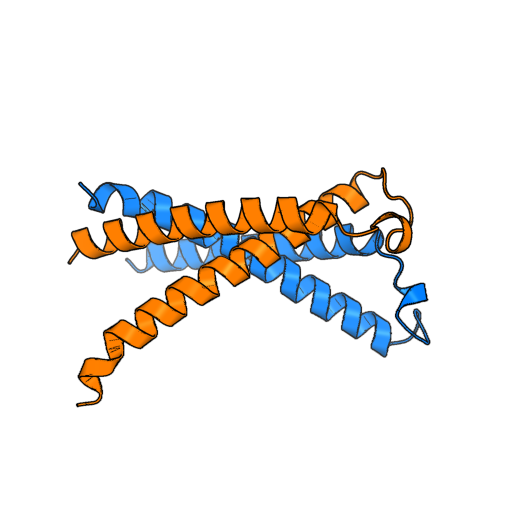.203 2.545 1 94.06 42 THR B CA 1
ATOM 965 C C . THR B 1 42 ? 11.422 13.422 3.09 1 94.06 42 THR B C 1
ATOM 967 O O . THR B 1 42 ? 10.938 12.492 2.439 1 94.06 42 THR B O 1
ATOM 970 N N . GLN B 1 43 ? 10.961 13.805 4.242 1 94.62 43 GLN B N 1
ATOM 971 C CA . GLN B 1 43 ? 9.828 13.141 4.863 1 94.62 43 GLN B CA 1
ATOM 972 C C . GLN B 1 43 ? 8.562 13.305 4.027 1 94.62 43 GLN B C 1
ATOM 974 O O . GLN B 1 43 ? 7.809 12.352 3.832 1 94.62 43 GLN B O 1
ATOM 979 N N . ALA B 1 44 ? 8.32 14.469 3.545 1 94.19 44 ALA B N 1
ATOM 980 C CA . ALA B 1 44 ? 7.164 14.75 2.693 1 94.19 44 ALA B CA 1
ATOM 981 C C . ALA B 1 44 ? 7.25 13.977 1.38 1 94.19 44 ALA B C 1
ATOM 983 O O . ALA B 1 44 ? 6.238 13.477 0.882 1 94.19 44 ALA B O 1
ATOM 984 N N . THR B 1 45 ? 8.422 13.867 0.843 1 93.81 45 THR B N 1
ATOM 985 C CA . THR B 1 45 ? 8.625 13.125 -0.4 1 93.81 45 THR B CA 1
ATOM 986 C C . THR B 1 45 ? 8.344 11.641 -0.199 1 93.81 45 THR B C 1
ATOM 988 O O . THR B 1 45 ? 7.715 11.008 -1.045 1 93.81 45 THR B O 1
ATOM 991 N N . VAL B 1 46 ? 8.812 11.164 0.911 1 95.44 46 VAL B N 1
ATOM 992 C CA . VAL B 1 46 ? 8.594 9.758 1.229 1 95.44 46 VAL B CA 1
ATOM 993 C C . VAL B 1 46 ? 7.098 9.492 1.389 1 95.44 46 VAL B C 1
ATOM 995 O O . VAL B 1 46 ? 6.59 8.453 0.95 1 95.44 46 VAL B O 1
ATOM 998 N N . LEU B 1 47 ? 6.406 10.445 2.014 1 95.94 47 LEU B N 1
ATOM 999 C CA . LEU B 1 47 ? 4.961 10.312 2.168 1 95.94 47 LEU B CA 1
ATOM 1000 C C . LEU B 1 47 ? 4.273 10.227 0.808 1 95.94 47 LEU B C 1
ATOM 1002 O O . LEU B 1 47 ? 3.41 9.367 0.598 1 95.94 47 LEU B O 1
ATOM 1006 N N . LYS B 1 48 ? 4.645 11.062 -0.109 1 95.38 48 LYS B N 1
ATOM 1007 C CA . LYS B 1 48 ? 4.078 11.062 -1.453 1 95.38 48 LYS B CA 1
ATOM 1008 C C . LYS B 1 48 ? 4.32 9.719 -2.146 1 95.38 48 LYS B C 1
ATOM 1010 O O . LYS B 1 48 ? 3.416 9.172 -2.779 1 95.38 48 LYS B O 1
ATOM 1015 N N . VAL B 1 49 ? 5.488 9.258 -2.045 1 95.81 49 VAL B N 1
ATOM 1016 C CA . VAL B 1 49 ? 5.863 7.992 -2.664 1 95.81 49 VAL B CA 1
ATOM 1017 C C . VAL B 1 49 ? 5.051 6.855 -2.045 1 95.81 49 VAL B C 1
ATOM 1019 O O . VAL B 1 49 ? 4.531 5.996 -2.758 1 95.81 49 VAL B O 1
ATOM 1022 N N . LEU B 1 50 ? 4.973 6.906 -0.695 1 97.12 50 LEU B N 1
ATOM 1023 C CA . LEU B 1 50 ? 4.199 5.895 0.013 1 97.12 50 LEU B CA 1
ATOM 1024 C C . LEU B 1 50 ? 2.744 5.898 -0.449 1 97.12 50 LEU B C 1
ATOM 1026 O O . LEU B 1 50 ? 2.166 4.84 -0.701 1 97.12 50 LEU B O 1
ATOM 1030 N N . VAL B 1 51 ? 2.18 7.027 -0.551 1 96.62 51 VAL B N 1
ATOM 1031 C CA . VAL B 1 51 ? 0.791 7.156 -0.976 1 96.62 51 VAL B CA 1
ATOM 1032 C C . VAL B 1 51 ? 0.639 6.652 -2.408 1 96.62 51 VAL B C 1
ATOM 1034 O O . VAL B 1 51 ? -0.313 5.93 -2.721 1 96.62 51 VAL B O 1
ATOM 1037 N N . ALA B 1 52 ? 1.61 7.035 -3.26 1 97.25 52 ALA B N 1
ATOM 1038 C CA . ALA B 1 52 ? 1.561 6.594 -4.648 1 97.25 52 ALA B CA 1
ATOM 1039 C C . ALA B 1 52 ? 1.613 5.074 -4.746 1 97.25 52 ALA B C 1
ATOM 1041 O O . ALA B 1 52 ? 0.837 4.465 -5.484 1 97.25 52 ALA B O 1
ATOM 1042 N N . ILE B 1 53 ? 2.465 4.52 -4.047 1 97.5 53 ILE B N 1
ATOM 1043 C CA . ILE B 1 53 ? 2.637 3.07 -4.059 1 97.5 53 ILE B CA 1
ATOM 1044 C C . ILE B 1 53 ? 1.373 2.396 -3.527 1 97.5 53 ILE B C 1
ATOM 1046 O O . ILE B 1 53 ? 0.871 1.444 -4.129 1 97.5 53 ILE B O 1
ATOM 1050 N N . THR B 1 54 ? 0.833 2.855 -2.375 1 96.62 54 THR B N 1
ATOM 1051 C CA . THR B 1 54 ? -0.325 2.234 -1.741 1 96.62 54 THR B CA 1
ATOM 1052 C C . THR B 1 54 ? -1.563 2.377 -2.621 1 96.62 54 THR B C 1
ATOM 1054 O O . THR B 1 54 ? -2.314 1.417 -2.807 1 96.62 54 THR B O 1
ATOM 1057 N N . LEU B 1 55 ? -1.746 3.549 -3.197 1 96.81 55 LEU B N 1
ATOM 1058 C CA . LEU B 1 55 ? -2.871 3.762 -4.102 1 96.81 55 LEU B CA 1
ATOM 1059 C C . LEU B 1 55 ? -2.748 2.877 -5.336 1 96.81 55 LEU B C 1
ATOM 1061 O O . LEU B 1 55 ? -3.734 2.287 -5.781 1 96.81 55 LEU B O 1
ATOM 1065 N N . GLY B 1 56 ? -1.569 2.855 -5.93 1 96.25 56 GLY B N 1
ATOM 1066 C CA . GLY B 1 56 ? -1.335 2 -7.082 1 96.25 56 GLY B CA 1
ATOM 1067 C C . GLY B 1 56 ? -1.579 0.531 -6.793 1 96.25 56 GLY B C 1
ATOM 1068 O O . GLY B 1 56 ? -2.189 -0.173 -7.602 1 96.25 56 GLY B O 1
ATOM 1069 N N . HIS B 1 57 ? -1.104 0.13 -5.664 1 96.06 57 HIS B N 1
ATOM 1070 C CA . HIS B 1 57 ? -1.293 -1.26 -5.262 1 96.06 57 HIS B CA 1
ATOM 1071 C C . HIS B 1 57 ? -2.773 -1.589 -5.098 1 96.06 57 HIS B C 1
ATOM 1073 O O . HIS B 1 57 ? -3.234 -2.639 -5.551 1 96.06 57 HIS B O 1
ATOM 1079 N N . LEU B 1 58 ? -3.502 -0.729 -4.391 1 96.12 58 LEU B N 1
ATOM 1080 C CA . LEU B 1 58 ? -4.938 -0.929 -4.207 1 96.12 58 LEU B CA 1
ATOM 1081 C C . LEU B 1 58 ? -5.652 -1.012 -5.551 1 96.12 58 LEU B C 1
ATOM 1083 O O . LEU B 1 58 ? -6.555 -1.833 -5.73 1 96.12 58 LEU B O 1
ATOM 1087 N N . LEU B 1 59 ? -5.227 -0.193 -6.434 1 96.25 59 LEU B N 1
ATOM 1088 C CA . LEU B 1 59 ? -5.816 -0.198 -7.77 1 96.25 59 LEU B CA 1
ATOM 1089 C C . LEU B 1 59 ? -5.57 -1.531 -8.469 1 96.25 59 LEU B C 1
ATOM 1091 O O . LEU B 1 59 ? -6.488 -2.115 -9.047 1 96.25 59 LEU B O 1
ATOM 1095 N N . ALA B 1 60 ? -4.332 -1.942 -8.398 1 95.31 60 ALA B N 1
ATOM 1096 C CA . ALA B 1 60 ? -3.973 -3.213 -9.023 1 95.31 60 ALA B CA 1
ATOM 1097 C C . ALA B 1 60 ? -4.734 -4.371 -8.391 1 95.31 60 ALA B C 1
ATOM 1099 O O . ALA B 1 60 ? -5.227 -5.262 -9.086 1 95.31 60 ALA B O 1
ATOM 1100 N N . ARG B 1 61 ? -4.805 -4.348 -7.102 1 94.31 61 ARG B N 1
ATOM 1101 C CA . ARG B 1 61 ? -5.516 -5.387 -6.367 1 94.31 61 ARG B CA 1
ATOM 1102 C C . ARG B 1 61 ? -6.992 -5.41 -6.738 1 94.31 61 ARG B C 1
ATOM 1104 O O . ARG B 1 61 ? -7.602 -6.477 -6.832 1 94.31 61 ARG B O 1
ATOM 1111 N N . PHE B 1 62 ? -7.559 -4.312 -6.863 1 95.75 62 PHE B N 1
ATOM 1112 C CA . PHE B 1 62 ? -8.961 -4.223 -7.25 1 95.75 62 PHE B CA 1
ATOM 1113 C C . PHE B 1 62 ? -9.203 -4.938 -8.57 1 95.75 62 PHE B C 1
ATOM 1115 O O . PHE B 1 62 ? -10.133 -5.738 -8.688 1 95.75 62 PHE B O 1
ATOM 1122 N N . PHE B 1 63 ? -8.352 -4.66 -9.547 1 94.94 63 PHE B N 1
ATOM 1123 C CA . PHE B 1 63 ? -8.516 -5.277 -10.859 1 94.94 63 PHE B CA 1
ATOM 1124 C C . PHE B 1 63 ? -8.297 -6.785 -10.781 1 94.94 63 PHE B C 1
ATOM 1126 O O . PHE B 1 63 ? -9.078 -7.559 -11.344 1 94.94 63 PHE B O 1
ATOM 1133 N N . ILE B 1 64 ? -7.312 -7.211 -10.102 1 92.44 64 ILE B N 1
ATOM 1134 C CA . ILE B 1 64 ? -6.965 -8.625 -10.008 1 92.44 64 ILE B CA 1
ATOM 1135 C C . ILE B 1 64 ? -8.07 -9.383 -9.289 1 92.44 64 ILE B C 1
ATOM 1137 O O . ILE B 1 64 ? -8.523 -10.43 -9.758 1 92.44 64 ILE B O 1
ATOM 1141 N N . GLU B 1 65 ? -8.5 -8.898 -8.141 1 93.5 65 GLU B N 1
ATOM 1142 C CA . GLU B 1 65 ? -9.57 -9.547 -7.391 1 93.5 65 GLU B CA 1
ATOM 1143 C C . GLU B 1 65 ? -10.867 -9.578 -8.188 1 93.5 65 GLU B C 1
ATOM 1145 O O . GLU B 1 65 ? -11.633 -10.539 -8.102 1 93.5 65 GLU B O 1
ATOM 1150 N N . TYR B 1 66 ? -11.133 -8.562 -8.867 1 94.56 66 TYR B N 1
ATOM 1151 C CA . TYR B 1 66 ? -12.336 -8.523 -9.703 1 94.56 66 TYR B CA 1
ATOM 1152 C C . TYR B 1 66 ? -12.273 -9.586 -10.789 1 94.56 66 TYR B C 1
ATOM 1154 O O . TYR B 1 66 ? -13.25 -10.32 -11 1 94.56 66 TYR B O 1
ATOM 1162 N N . ALA B 1 67 ? -11.148 -9.672 -11.555 1 91 67 ALA B N 1
ATOM 1163 C CA . ALA B 1 67 ? -10.977 -10.672 -12.602 1 91 67 ALA B CA 1
ATOM 1164 C C . ALA B 1 67 ? -11.109 -12.086 -12.031 1 91 67 ALA B C 1
ATOM 1166 O O . ALA B 1 67 ? -11.734 -12.953 -12.648 1 91 67 ALA B O 1
ATOM 1167 N N . GLN B 1 68 ? -10.492 -12.281 -10.883 1 89.69 68 GLN B N 1
ATOM 1168 C CA . GLN B 1 68 ? -10.586 -13.578 -10.219 1 89.69 68 GLN B CA 1
ATOM 1169 C C . GLN B 1 68 ? -12.031 -13.906 -9.844 1 89.69 68 GLN B C 1
ATOM 1171 O O . GLN B 1 68 ? -12.477 -15.047 -10 1 89.69 68 GLN B O 1
ATOM 1176 N N . ALA B 1 69 ? -12.719 -12.922 -9.328 1 92.5 69 ALA B N 1
ATOM 1177 C CA . ALA B 1 69 ? -14.117 -13.109 -8.945 1 92.5 69 ALA B CA 1
ATOM 1178 C C . ALA B 1 69 ? -14.961 -13.516 -10.148 1 92.5 69 ALA B C 1
ATOM 1180 O O . ALA B 1 69 ? -15.828 -14.391 -10.047 1 92.5 69 ALA B O 1
ATOM 1181 N N . VAL B 1 70 ? -14.68 -12.852 -11.258 1 90.06 70 VAL B N 1
ATOM 1182 C CA . VAL B 1 70 ? -15.398 -13.148 -12.492 1 90.06 70 VAL B CA 1
ATOM 1183 C C . VAL B 1 70 ? -15.086 -14.578 -12.93 1 90.06 70 VAL B C 1
ATOM 1185 O O . VAL B 1 70 ? -15.984 -15.312 -13.359 1 90.06 70 VAL B O 1
ATOM 1188 N N . ARG B 1 71 ? -13.875 -15.023 -12.844 1 89.88 71 ARG B N 1
ATOM 1189 C CA . ARG B 1 71 ? -13.445 -16.359 -13.234 1 89.88 71 ARG B CA 1
ATOM 1190 C C . ARG B 1 71 ? -14.125 -17.422 -12.383 1 89.88 71 ARG B C 1
ATOM 1192 O O . ARG B 1 71 ? -14.32 -18.562 -12.828 1 89.88 71 ARG B O 1
ATOM 1199 N N . TYR B 1 72 ? -14.438 -17.094 -11.188 1 90.94 72 TYR B N 1
ATOM 1200 C CA . TYR B 1 72 ? -15.031 -18.062 -10.273 1 90.94 72 TYR B CA 1
ATOM 1201 C C . TYR B 1 72 ? -16.547 -18.125 -10.445 1 90.94 72 TYR B C 1
ATOM 1203 O O . TYR B 1 72 ? -17.188 -19.062 -9.992 1 90.94 72 TYR B O 1
ATOM 1211 N N . LEU B 1 73 ? -17.062 -17.312 -11.109 1 90.75 73 LEU B N 1
ATOM 1212 C CA . LEU B 1 73 ? -18.5 -17.188 -11.281 1 90.75 73 LEU B CA 1
ATOM 1213 C C . LEU B 1 73 ? -19.078 -18.469 -11.859 1 90.75 73 LEU B C 1
ATOM 1215 O O . LEU B 1 73 ? -20.141 -18.938 -11.422 1 90.75 73 LEU B O 1
ATOM 1219 N N . PRO B 1 74 ? -18.516 -19.109 -12.797 1 91.75 74 PRO B N 1
ATOM 1220 C CA . PRO B 1 74 ? -19.094 -20.328 -13.359 1 91.75 74 PRO B CA 1
ATOM 1221 C C . PRO B 1 74 ? -19.25 -21.453 -12.328 1 91.75 74 PRO B C 1
ATOM 1223 O O . PRO B 1 74 ? -20.078 -22.344 -12.5 1 91.75 74 PRO B O 1
ATOM 1226 N N . TYR B 1 75 ? -18.578 -21.391 -11.367 1 88.44 75 TYR B N 1
ATOM 1227 C CA . TYR B 1 75 ? -18.641 -22.406 -10.328 1 88.44 75 TYR B CA 1
ATOM 1228 C C . TYR B 1 75 ? -19.875 -22.234 -9.453 1 88.44 75 TYR B C 1
ATOM 1230 O O . TYR B 1 75 ? -20.156 -23.078 -8.594 1 88.44 75 TYR B O 1
ATOM 1238 N N . LEU B 1 76 ? -20.422 -21.109 -9.516 1 85.75 76 LEU B N 1
ATOM 1239 C CA . LEU B 1 76 ? -21.688 -20.906 -8.82 1 85.75 76 LEU B CA 1
ATOM 1240 C C . LEU B 1 76 ? -22.766 -21.828 -9.367 1 85.75 76 LEU B C 1
ATOM 1242 O O . LEU B 1 76 ? -23.75 -22.125 -8.68 1 85.75 76 LEU B O 1
ATOM 1246 N N . PHE B 1 77 ? -22.531 -22.203 -10.602 1 76.62 77 PHE B N 1
ATOM 1247 C CA . PHE B 1 77 ? -23.547 -23.078 -11.211 1 76.62 77 PHE B CA 1
ATOM 1248 C C . PHE B 1 77 ? -22.922 -24.406 -11.633 1 76.62 77 PHE B C 1
ATOM 1250 O O . PHE B 1 77 ? -23.531 -25.453 -11.438 1 76.62 77 PHE B O 1
#

Nearest PDB structures (foldseek):
  8k9e-assembly1_D  TM=6.286E-01  e=7.207E+00  Chloroflexus aurantiacus J-10-fl

Foldseek 3Di:
DVVVVVVLVVLLVVQLVVLLVVLLVVCVVPDCVVVDVDCPDPVVVVVSSVRSNVRSNVRSVVVSVVVVCVVCVVVVD/DVVVVVVLVVLLVVQLVVLLVVLLVVCVVPDLVVVDPDCPDPVNVVVSSVRSNVRSNVRSVVVSVVVVVVVCVVVVD

InterPro domains:
  IPR009526 Protein of unknown function DUF1146 [PF06612] (20-64)
  IPR009526 Protein of unknown function DUF1146 [TIGR02327] (11-77)